Protein AF-A0AA95MJI0-F1 (afdb_monomer)

Mean predicted aligned error: 18.69 Å

Solvent-accessible surface area (backbone atoms only — not comparable to full-atom values): 8918 Å² total; per-residue (Å²): 135,83,84,77,77,72,81,81,80,76,74,82,80,74,56,76,71,48,75,45,80,79,45,76,45,82,51,100,64,29,37,44,34,32,28,36,36,37,30,70,82,76,51,72,47,74,78,40,80,47,79,44,43,54,64,54,33,59,72,68,74,44,91,50,66,71,57,52,51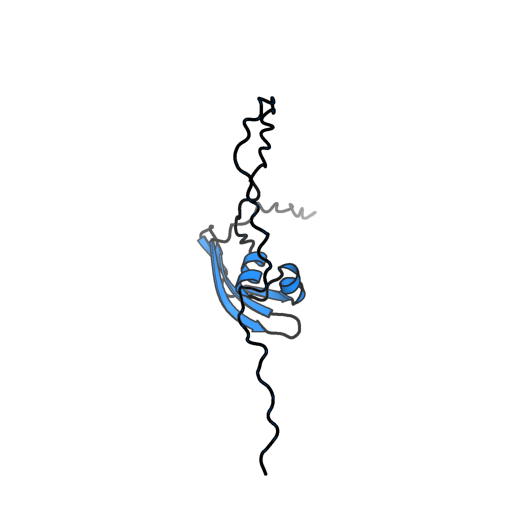,32,53,76,72,66,57,67,83,83,75,68,94,72,74,77,81,77,74,75,80,75,78,86,76,94,80,80,90,81,88,81,83,93,79,91,79,80,87,83,65,92,71,79,81,62,92,70,82,90,75,80,78,82,82,87,80,81,132

Radius of gyration: 30.6 Å; Cα contacts (8 Å, |Δi|>4): 104; chains: 1; bounding box: 104×64×39 Å

Sequence (127 aa):
MSDFMESIDYETGTTIQTFNIIEANENAEGYEVHLDIDLDSGYVLEGVKLNITNDDFAAYETNDIQEVVKYALGFFDQTNGASELNIEEKNMQPKELKNTGTRSQPKQTLKEKYNIDADRAWEDDRL

Secondary structure (DSSP, 8-state):
-------------PPEEEEEEEEEEEETTEEEEEEEEEETTS-EEEEEEEEEEHHHHHHTT---HHHHHHHHTT------S----------------------------TTSS--------------

pLDDT: mean 70.59, std 21.63, range [33.72, 96.0]

Nearest PDB structures (foldseek):
  2czo-assembly1_A  TM=4.381E-01  e=5.762E-02  Saccharomyces cerevisiae
  2v6v-assembly2_B  TM=4.979E-01  e=1.366E-01  Saccharomyces cerevisiae
  2v6v-assembly1_A  TM=4.479E-01  e=9.435E-02  Saccharomyces cerevisiae
  3k7c-assembly2_B  TM=6.059E-01  e=1.111E+00  Campylobacter jejuni
  5gvy-assembly1_B  TM=5.449E-01  e=7.506E+00  Oryza sativa Indica Group

Structure (mmCIF, N/CA/C/O backbone):
data_AF-A0AA95MJI0-F1
#
_entry.id   AF-A0AA95MJI0-F1
#
loop_
_atom_site.group_PDB
_atom_site.id
_atom_site.type_symbol
_atom_site.label_atom_id
_atom_site.label_alt_id
_atom_site.label_comp_id
_atom_site.label_asym_id
_atom_site.label_entity_id
_atom_site.label_seq_id
_atom_site.pdbx_PDB_ins_code
_atom_site.Cartn_x
_atom_site.Cartn_y
_atom_site.Cartn_z
_atom_site.occupancy
_atom_site.B_iso_or_equiv
_atom_site.auth_seq_id
_atom_site.auth_comp_id
_atom_site.auth_asym_id
_atom_site.auth_atom_id
_atom_site.pdbx_PDB_model_num
ATOM 1 N N . MET A 1 1 ? 43.738 2.446 8.921 1.00 48.22 1 MET A N 1
ATOM 2 C CA . MET A 1 1 ? 43.104 2.473 7.591 1.00 48.22 1 MET A CA 1
ATOM 3 C C . MET A 1 1 ? 41.699 2.977 7.836 1.00 48.22 1 MET A C 1
ATOM 5 O O . MET A 1 1 ? 40.972 2.311 8.555 1.00 48.22 1 MET A O 1
ATOM 9 N N . SER A 1 2 ? 41.404 4.211 7.433 1.00 52.25 2 SER A N 1
ATOM 10 C CA . SER A 1 2 ? 40.078 4.805 7.608 1.00 52.25 2 SER A CA 1
ATOM 11 C C . SER A 1 2 ? 39.218 4.339 6.444 1.00 52.25 2 SER A C 1
ATOM 13 O O . SER A 1 2 ? 39.458 4.774 5.320 1.00 52.25 2 SER A O 1
ATOM 15 N N . ASP A 1 3 ? 38.278 3.434 6.705 1.00 54.94 3 ASP A N 1
ATOM 16 C CA . ASP A 1 3 ? 37.191 3.139 5.775 1.00 54.94 3 ASP A CA 1
ATOM 17 C C . ASP A 1 3 ? 36.357 4.414 5.621 1.00 54.94 3 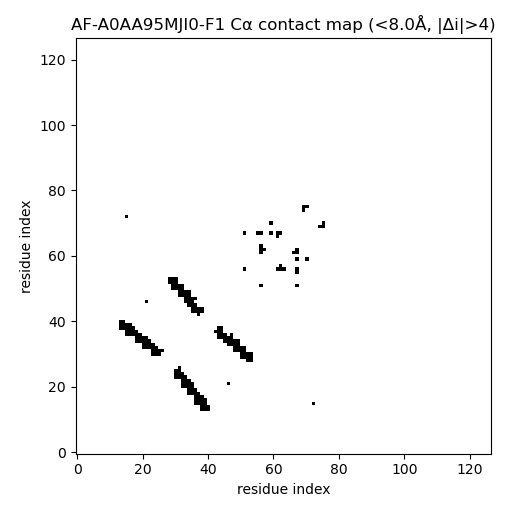ASP A C 1
ATOM 19 O O . ASP A 1 3 ? 35.555 4.775 6.483 1.00 54.94 3 ASP A O 1
ATOM 23 N N . PHE A 1 4 ? 36.622 5.154 4.547 1.00 57.72 4 PHE A N 1
ATOM 24 C CA . PHE A 1 4 ? 35.715 6.174 4.050 1.00 57.72 4 PHE A CA 1
ATOM 25 C C . PHE A 1 4 ? 34.469 5.439 3.555 1.00 57.72 4 PHE A C 1
ATOM 27 O O . PHE A 1 4 ? 34.466 4.888 2.458 1.00 57.72 4 PHE A O 1
ATOM 34 N N . MET A 1 5 ? 33.417 5.402 4.374 1.00 60.78 5 MET A N 1
ATOM 35 C CA . MET A 1 5 ? 32.075 5.169 3.852 1.00 60.78 5 MET A CA 1
ATOM 36 C C . MET A 1 5 ? 31.704 6.416 3.058 1.00 60.78 5 MET A C 1
ATOM 38 O O . MET A 1 5 ? 31.279 7.423 3.619 1.00 60.78 5 MET A O 1
ATOM 42 N N . GLU A 1 6 ? 31.978 6.379 1.760 1.00 62.66 6 GLU A N 1
ATOM 43 C CA . GLU A 1 6 ? 31.412 7.325 0.811 1.00 62.66 6 GLU A CA 1
ATOM 44 C C . GLU A 1 6 ? 29.887 7.275 0.996 1.00 62.66 6 GLU A C 1
ATOM 46 O O . GLU A 1 6 ? 29.290 6.197 0.918 1.00 62.66 6 GLU A O 1
ATOM 51 N N . SER A 1 7 ? 29.269 8.405 1.364 1.00 67.00 7 SER A N 1
ATOM 52 C CA . SER A 1 7 ? 27.808 8.502 1.404 1.00 67.00 7 SER A CA 1
ATOM 53 C C . SER A 1 7 ? 27.309 8.153 0.013 1.00 67.00 7 SER A C 1
ATOM 55 O O . SER A 1 7 ? 27.592 8.869 -0.944 1.00 67.00 7 SER A O 1
ATOM 57 N N . ILE A 1 8 ? 26.610 7.028 -0.105 1.00 65.94 8 ILE A N 1
ATOM 58 C CA . ILE A 1 8 ? 25.930 6.678 -1.342 1.00 65.94 8 ILE A CA 1
ATOM 59 C C . ILE A 1 8 ? 24.742 7.629 -1.433 1.00 65.94 8 ILE A C 1
ATOM 61 O O . ILE A 1 8 ? 23.734 7.446 -0.749 1.00 65.94 8 ILE A O 1
ATOM 65 N N . ASP A 1 9 ? 24.892 8.674 -2.238 1.00 60.41 9 ASP A N 1
ATOM 66 C CA . ASP A 1 9 ? 23.786 9.532 -2.633 1.00 60.41 9 ASP A CA 1
ATOM 67 C C . ASP A 1 9 ? 22.912 8.722 -3.597 1.00 60.41 9 ASP A C 1
ATOM 69 O O . ASP A 1 9 ? 23.198 8.600 -4.788 1.00 60.41 9 ASP A O 1
ATOM 73 N N . TYR A 1 10 ? 21.875 8.081 -3.060 1.00 64.12 10 TYR A N 1
ATOM 74 C CA . TYR A 1 10 ? 20.875 7.405 -3.876 1.00 64.12 10 TYR A CA 1
ATOM 75 C C . TYR A 1 10 ? 20.063 8.464 -4.626 1.00 64.12 10 TYR A C 1
ATOM 77 O O . TYR A 1 10 ? 19.357 9.269 -4.017 1.00 64.12 10 TYR A O 1
ATOM 85 N N . GLU A 1 11 ? 20.167 8.467 -5.952 1.00 59.75 11 GLU A N 1
ATOM 86 C CA . GLU A 1 11 ? 19.274 9.245 -6.806 1.00 59.75 11 GLU A CA 1
ATOM 87 C C . GLU A 1 11 ? 17.830 8.724 -6.642 1.00 59.75 11 GLU A C 1
ATOM 89 O O . GLU A 1 11 ? 17.612 7.537 -6.386 1.00 59.75 11 GLU A O 1
ATOM 94 N N . THR A 1 12 ? 16.844 9.624 -6.699 1.00 71.50 12 THR A N 1
ATOM 95 C CA . THR A 1 12 ? 15.435 9.340 -6.366 1.00 71.50 12 THR A CA 1
ATOM 96 C C . THR A 1 12 ? 14.878 8.101 -7.071 1.00 71.50 12 THR A C 1
ATOM 98 O O . THR A 1 12 ? 15.168 7.861 -8.241 1.00 71.50 12 THR A O 1
ATOM 101 N N . GLY A 1 13 ? 14.055 7.340 -6.339 1.00 71.81 13 GLY A N 1
ATOM 102 C CA . GLY A 1 13 ? 13.524 6.042 -6.756 1.00 71.81 13 GLY A CA 1
ATOM 103 C C . GLY A 1 13 ? 12.618 6.059 -7.994 1.00 71.81 13 GLY A C 1
ATOM 104 O O . GLY A 1 13 ? 12.271 7.097 -8.549 1.00 71.81 13 GLY A O 1
ATOM 105 N N . THR A 1 14 ? 12.224 4.862 -8.422 1.00 82.75 14 THR A N 1
ATOM 106 C CA . THR A 1 14 ? 11.323 4.629 -9.561 1.00 82.75 14 THR A CA 1
ATOM 107 C C . THR A 1 14 ? 9.855 4.810 -9.157 1.00 82.75 14 THR A C 1
ATOM 109 O O . THR A 1 14 ? 9.461 4.454 -8.047 1.00 82.75 14 THR A O 1
ATOM 112 N N . THR A 1 15 ? 9.043 5.377 -10.052 1.00 89.25 15 THR A N 1
ATOM 113 C CA . THR A 1 15 ? 7.597 5.528 -9.845 1.00 89.25 15 THR A CA 1
ATOM 114 C C . THR A 1 15 ? 6.896 4.171 -9.880 1.00 89.25 15 THR A C 1
ATOM 116 O O . THR A 1 15 ? 7.281 3.276 -10.635 1.00 89.25 15 THR A O 1
ATOM 119 N N . ILE A 1 16 ? 5.846 4.027 -9.073 1.00 91.06 16 ILE A N 1
ATOM 120 C CA . ILE A 1 16 ? 4.976 2.852 -9.100 1.00 91.06 16 ILE A CA 1
ATOM 121 C C . ILE A 1 16 ? 4.037 2.966 -10.301 1.00 91.06 16 ILE A C 1
ATOM 123 O O . ILE A 1 16 ? 3.348 3.973 -10.460 1.00 91.06 16 ILE A O 1
ATOM 127 N N . GLN A 1 17 ? 3.998 1.931 -11.135 1.00 90.06 17 GLN A N 1
ATOM 128 C CA . GLN A 1 17 ? 3.103 1.858 -12.284 1.00 90.06 17 GLN A CA 1
ATOM 129 C C . GLN A 1 17 ? 1.741 1.299 -11.873 1.00 90.06 17 GLN A C 1
ATOM 131 O O . GLN A 1 17 ? 0.705 1.924 -12.106 1.00 90.06 17 GLN A O 1
ATOM 136 N N . THR A 1 18 ? 1.752 0.128 -11.242 1.00 91.31 18 THR A N 1
ATOM 137 C CA . THR A 1 18 ? 0.559 -0.581 -10.782 1.00 91.31 18 THR A CA 1
ATOM 138 C C . THR A 1 18 ? 0.831 -1.277 -9.460 1.00 91.31 18 THR A C 1
ATOM 140 O O . THR A 1 18 ? 1.974 -1.534 -9.087 1.00 91.31 18 THR A O 1
ATOM 143 N N . PHE A 1 19 ? -0.240 -1.570 -8.733 1.00 93.50 19 PHE A N 1
ATOM 144 C CA . PHE A 1 19 ? -0.184 -2.420 -7.556 1.00 93.50 19 PHE A CA 1
ATOM 145 C C . PHE A 1 19 ? -1.401 -3.339 -7.533 1.00 93.50 19 PHE A C 1
ATOM 147 O O . PHE A 1 19 ? -2.461 -3.003 -8.072 1.00 93.50 19 PHE A O 1
ATOM 154 N N . ASN A 1 20 ? -1.251 -4.480 -6.877 1.00 93.75 20 ASN A N 1
ATOM 155 C CA . A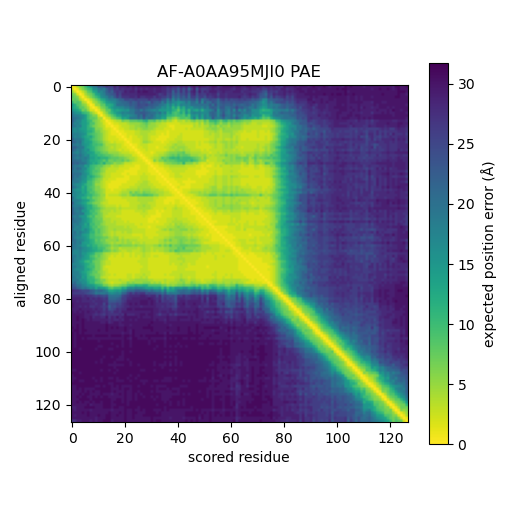SN A 1 20 ? -2.320 -5.432 -6.651 1.00 93.75 20 ASN A CA 1
ATOM 156 C C . ASN A 1 20 ? -2.349 -5.850 -5.180 1.00 93.75 20 ASN A C 1
ATOM 158 O O . ASN A 1 20 ? -1.309 -6.154 -4.605 1.00 93.75 20 ASN A O 1
ATOM 162 N N . ILE A 1 21 ? -3.541 -5.885 -4.584 1.00 94.06 21 ILE A N 1
ATOM 163 C CA . ILE A 1 21 ? -3.735 -6.385 -3.220 1.00 94.06 21 ILE A CA 1
ATOM 164 C C . ILE A 1 21 ? -3.980 -7.887 -3.305 1.00 94.06 21 ILE A C 1
ATOM 166 O O . ILE A 1 21 ? -4.992 -8.331 -3.845 1.00 94.06 21 ILE A O 1
ATOM 170 N N . ILE A 1 22 ? -3.043 -8.662 -2.772 1.00 94.69 22 ILE A N 1
ATOM 171 C CA . ILE A 1 22 ? -3.113 -10.126 -2.730 1.00 94.69 22 ILE A CA 1
ATOM 172 C C . ILE A 1 22 ? -3.969 -10.566 -1.541 1.00 94.69 22 ILE A C 1
ATOM 174 O O . ILE A 1 22 ? -4.806 -11.459 -1.656 1.00 94.69 22 ILE A O 1
ATOM 178 N N . GLU A 1 23 ? -3.744 -9.933 -0.389 1.00 93.75 23 GLU A N 1
ATOM 179 C CA . GLU A 1 23 ? -4.355 -10.290 0.887 1.00 93.75 23 GLU A CA 1
ATOM 180 C C . GLU A 1 23 ? -4.457 -9.047 1.774 1.00 93.75 23 GLU A C 1
ATOM 182 O O . GLU A 1 23 ? -3.592 -8.172 1.731 1.00 93.75 23 GLU A O 1
ATOM 187 N N . ALA A 1 24 ? -5.506 -8.967 2.586 1.00 93.12 24 ALA A N 1
ATOM 188 C CA . ALA A 1 24 ? -5.650 -7.948 3.613 1.00 93.12 24 ALA A CA 1
ATOM 189 C C . ALA A 1 24 ? -6.196 -8.609 4.879 1.00 93.12 24 ALA A C 1
ATOM 191 O O . ALA A 1 24 ? -7.295 -9.164 4.871 1.00 93.12 24 ALA A O 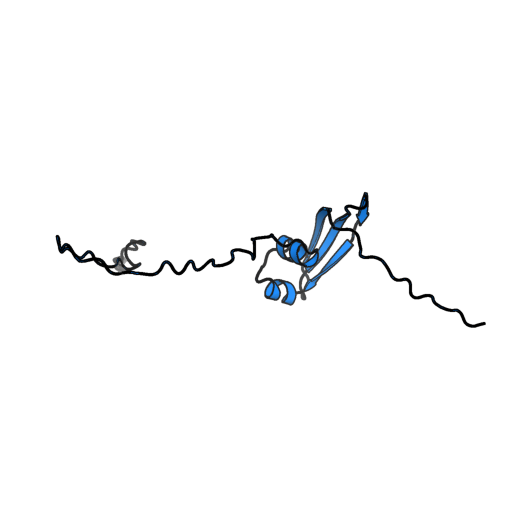1
ATOM 192 N N . ASN A 1 25 ? -5.414 -8.553 5.951 1.00 93.25 25 ASN A N 1
ATOM 193 C CA . ASN A 1 25 ? -5.725 -9.145 7.242 1.00 93.25 25 ASN A CA 1
ATOM 194 C C . ASN A 1 25 ? -5.979 -8.038 8.264 1.00 93.25 25 ASN A C 1
ATOM 196 O O . ASN A 1 25 ? -5.114 -7.204 8.521 1.00 93.25 25 ASN A O 1
ATOM 200 N N . GLU A 1 26 ? -7.172 -8.028 8.847 1.00 92.25 26 GLU A N 1
ATOM 201 C CA . GLU A 1 26 ? -7.527 -7.095 9.914 1.00 92.25 26 GLU A CA 1
ATOM 202 C C . GLU A 1 26 ? -6.920 -7.545 11.247 1.00 92.25 26 GLU A C 1
ATOM 204 O O . GLU A 1 26 ? -7.014 -8.711 11.636 1.00 92.25 26 GLU A O 1
ATOM 209 N N . ASN A 1 27 ? -6.336 -6.593 11.968 1.00 90.06 27 ASN A N 1
ATOM 210 C CA . ASN A 1 27 ? -5.745 -6.766 13.286 1.00 90.06 27 ASN A CA 1
ATOM 211 C C . ASN A 1 27 ? -6.342 -5.740 14.265 1.00 90.06 27 ASN A C 1
ATOM 213 O O . ASN A 1 27 ? -6.990 -4.776 13.875 1.00 90.06 27 ASN A O 1
ATOM 217 N N . ALA A 1 28 ? -6.078 -5.897 15.566 1.00 89.56 28 ALA A N 1
ATOM 218 C CA . ALA A 1 28 ? -6.605 -4.983 16.591 1.00 89.56 28 ALA A CA 1
ATOM 219 C C . ALA A 1 28 ? -6.160 -3.513 16.418 1.00 89.56 28 ALA A C 1
ATOM 221 O O . ALA A 1 28 ? -6.804 -2.606 16.940 1.00 89.56 28 ALA A O 1
ATOM 222 N N . GLU A 1 29 ? -5.059 -3.283 15.702 1.00 88.00 29 GLU A N 1
ATOM 223 C CA . GLU A 1 29 ? -4.440 -1.966 15.512 1.00 88.00 29 GLU A CA 1
ATOM 224 C C . GLU A 1 29 ? -4.703 -1.368 14.115 1.00 88.00 29 GLU A C 1
ATOM 226 O O . GLU A 1 29 ? -4.370 -0.206 13.881 1.00 88.00 29 GLU A O 1
ATOM 231 N N . GLY A 1 30 ? -5.318 -2.130 13.199 1.00 90.50 30 GLY A N 1
ATOM 232 C CA . GLY A 1 30 ? -5.558 -1.726 11.811 1.00 90.50 30 GLY A CA 1
ATOM 233 C C . GLY A 1 30 ? -5.538 -2.916 10.846 1.00 90.50 30 GLY A C 1
ATOM 234 O O . GLY A 1 30 ? -6.171 -3.933 11.107 1.00 90.50 30 GLY A O 1
ATOM 235 N N . TYR A 1 31 ? -4.799 -2.808 9.742 1.00 93.06 31 TYR A N 1
ATOM 236 C CA . TYR A 1 31 ? -4.731 -3.803 8.669 1.00 93.06 31 TYR A CA 1
ATOM 237 C C . TYR A 1 31 ? -3.289 -4.135 8.273 1.00 93.06 31 TYR A C 1
ATOM 239 O O . TYR A 1 31 ? -2.438 -3.260 8.138 1.00 93.06 31 TYR A O 1
ATOM 247 N N . GLU A 1 32 ? -3.028 -5.413 8.025 1.00 94.69 32 GLU A N 1
ATOM 248 C CA . GLU A 1 32 ? -1.826 -5.910 7.366 1.00 94.69 32 GLU A CA 1
ATOM 249 C C . GLU A 1 32 ? -2.185 -6.291 5.925 1.00 94.69 32 GLU A C 1
ATOM 251 O O . GLU A 1 32 ? -2.975 -7.205 5.694 1.00 94.69 32 GLU A O 1
ATOM 256 N N . VAL A 1 33 ? -1.626 -5.582 4.948 1.00 94.75 33 VAL A N 1
ATOM 257 C CA . VAL A 1 33 ? -1.937 -5.744 3.523 1.00 94.75 33 VAL A CA 1
ATOM 258 C C . VAL A 1 33 ? -0.726 -6.318 2.793 1.00 94.75 33 VAL A C 1
ATOM 260 O O . VAL A 1 33 ? 0.379 -5.791 2.900 1.00 94.75 33 VAL A O 1
ATOM 263 N N . HIS A 1 34 ? -0.928 -7.388 2.029 1.00 96.00 34 HIS A N 1
ATOM 264 C CA . HIS A 1 34 ? 0.069 -7.948 1.122 1.00 96.00 34 HIS A CA 1
ATOM 265 C C . HIS A 1 34 ? -0.160 -7.453 -0.305 1.00 96.00 34 HIS A C 1
ATOM 267 O O . HIS A 1 34 ? -1.270 -7.541 -0.838 1.00 96.00 34 HIS A O 1
ATOM 273 N N . LEU A 1 35 ? 0.905 -6.939 -0.914 1.00 94.56 35 LEU A N 1
ATOM 274 C CA . LEU A 1 35 ? 0.893 -6.226 -2.181 1.00 94.56 35 LEU A CA 1
ATOM 275 C C . LEU A 1 35 ? 1.933 -6.800 -3.142 1.00 94.56 35 LEU A C 1
ATOM 277 O O . LEU A 1 35 ? 3.070 -7.059 -2.745 1.00 94.56 35 LEU A O 1
ATOM 281 N N . ASP A 1 36 ? 1.557 -6.882 -4.413 1.00 95.44 36 ASP A N 1
ATOM 282 C CA . ASP A 1 36 ? 2.507 -6.933 -5.523 1.00 95.44 36 ASP A CA 1
ATOM 283 C C . ASP A 1 36 ? 2.545 -5.554 -6.187 1.00 95.44 36 ASP A C 1
ATOM 285 O O . ASP A 1 36 ? 1.500 -4.924 -6.374 1.00 95.44 36 ASP A O 1
ATOM 289 N N . ILE A 1 37 ? 3.739 -5.056 -6.502 1.00 94.31 37 ILE A N 1
ATOM 290 C CA . ILE A 1 37 ? 3.955 -3.696 -7.002 1.00 94.31 37 ILE A CA 1
ATOM 291 C C . ILE A 1 37 ? 4.827 -3.744 -8.252 1.00 94.31 37 ILE A C 1
ATOM 293 O O . ILE A 1 37 ? 5.980 -4.170 -8.196 1.00 94.31 37 ILE A O 1
ATOM 297 N N . ASP A 1 38 ? 4.302 -3.225 -9.357 1.00 93.38 38 ASP A N 1
ATOM 298 C CA . ASP A 1 38 ? 5.052 -3.046 -10.595 1.00 93.38 38 ASP A CA 1
ATOM 299 C C . ASP A 1 38 ? 5.658 -1.643 -10.631 1.00 93.38 38 ASP A C 1
ATOM 301 O O . ASP A 1 38 ? 4.968 -0.633 -10.446 1.00 93.38 38 ASP A O 1
ATOM 305 N N . LEU A 1 39 ? 6.960 -1.569 -10.889 1.00 91.94 39 LEU A N 1
ATOM 306 C CA . LEU A 1 39 ? 7.701 -0.318 -10.973 1.00 91.94 39 LEU A CA 1
ATOM 307 C C . LEU A 1 39 ? 7.955 0.050 -12.436 1.00 91.94 39 LEU A C 1
ATOM 309 O O . LEU A 1 39 ? 8.261 -0.809 -13.260 1.00 91.94 39 LEU A O 1
ATOM 313 N N . ASP A 1 40 ? 7.940 1.347 -12.747 1.00 89.94 40 ASP A N 1
ATOM 314 C CA . ASP A 1 40 ? 8.176 1.855 -14.110 1.00 89.94 40 ASP A CA 1
ATOM 315 C C . ASP A 1 40 ? 9.588 1.525 -14.643 1.00 89.94 40 ASP A C 1
ATOM 317 O O . ASP A 1 40 ? 9.846 1.477 -15.842 1.00 89.94 40 ASP A O 1
ATOM 321 N N . SER A 1 41 ? 10.517 1.204 -13.739 1.00 88.69 41 SER A N 1
ATOM 322 C CA . SER A 1 41 ? 11.847 0.673 -14.069 1.00 88.69 41 SER A CA 1
ATOM 323 C C . SER A 1 41 ? 11.843 -0.742 -14.674 1.00 88.69 41 SER A C 1
ATOM 325 O O . SER A 1 41 ? 12.900 -1.222 -15.088 1.00 88.69 41 SER A O 1
ATOM 327 N N . GLY A 1 42 ? 10.690 -1.418 -14.721 1.00 90.19 42 GLY A N 1
ATOM 328 C CA . GLY A 1 42 ? 10.535 -2.790 -15.214 1.00 90.19 42 GLY A CA 1
ATOM 329 C C . GLY A 1 42 ? 10.807 -3.876 -14.168 1.00 90.19 42 GLY A C 1
ATOM 330 O O . GLY A 1 42 ? 10.802 -5.059 -14.506 1.00 90.19 42 GLY A O 1
ATOM 331 N N . TYR A 1 43 ? 11.054 -3.491 -12.914 1.00 91.31 43 TYR A N 1
ATOM 332 C CA . TYR A 1 43 ? 11.143 -4.410 -11.780 1.00 91.31 43 TYR A CA 1
ATOM 333 C C . TYR A 1 43 ? 9.781 -4.587 -11.111 1.00 91.31 43 TYR A C 1
ATOM 335 O O . TYR A 1 43 ? 8.944 -3.687 -11.134 1.00 91.31 43 TYR A O 1
ATOM 343 N N . VAL A 1 44 ? 9.601 -5.735 -10.462 1.00 92.25 44 VAL A N 1
ATOM 344 C CA . VAL A 1 44 ? 8.397 -6.069 -9.699 1.00 92.25 44 VAL A CA 1
ATOM 345 C C . VAL A 1 44 ? 8.803 -6.380 -8.263 1.00 92.25 44 VAL A C 1
ATOM 347 O O . VAL A 1 44 ? 9.794 -7.077 -8.030 1.00 92.25 44 VAL A O 1
ATOM 350 N N . LEU A 1 45 ? 8.060 -5.836 -7.304 1.00 92.44 45 LEU A N 1
ATOM 351 C CA . LEU A 1 45 ? 8.157 -6.185 -5.892 1.00 92.44 45 LEU A CA 1
ATOM 352 C C . LEU A 1 45 ? 7.000 -7.122 -5.558 1.00 92.44 45 LEU A C 1
ATOM 354 O O . LEU A 1 45 ? 5.849 -6.697 -5.586 1.00 92.44 45 LEU A O 1
ATOM 358 N N . GLU A 1 46 ? 7.306 -8.374 -5.237 1.00 94.38 46 GLU A N 1
ATOM 359 C CA . GLU A 1 46 ? 6.294 -9.388 -4.928 1.00 94.38 46 GLU A CA 1
ATOM 360 C C . GLU A 1 46 ? 6.216 -9.660 -3.421 1.00 94.38 46 GLU A C 1
ATOM 362 O O . GLU A 1 46 ? 7.244 -9.732 -2.738 1.00 94.38 46 GLU A O 1
ATOM 367 N N . GLY A 1 47 ? 5.000 -9.836 -2.896 1.00 90.94 47 GLY A N 1
ATOM 368 C CA . GLY A 1 47 ? 4.769 -10.187 -1.490 1.00 90.94 47 GLY A CA 1
ATOM 369 C C . GLY A 1 47 ? 5.190 -9.102 -0.491 1.00 90.94 47 GLY A C 1
ATOM 370 O O . GLY A 1 47 ? 5.634 -9.406 0.620 1.00 90.94 47 GLY A O 1
ATOM 371 N N . VAL A 1 48 ? 5.075 -7.832 -0.878 1.00 93.56 48 VAL A N 1
ATOM 372 C CA . VAL A 1 48 ? 5.369 -6.691 -0.008 1.00 93.56 48 VAL A CA 1
ATOM 373 C C . VAL A 1 48 ? 4.298 -6.584 1.067 1.00 93.56 48 VAL A C 1
ATOM 375 O O . VAL A 1 48 ? 3.107 -6.628 0.779 1.00 93.56 48 VAL A O 1
ATOM 378 N N . LYS A 1 49 ? 4.718 -6.394 2.317 1.00 94.69 49 LYS A N 1
ATOM 379 C CA . LYS A 1 49 ? 3.815 -6.178 3.447 1.00 94.69 49 LYS A CA 1
ATOM 380 C C . LYS A 1 49 ? 3.712 -4.693 3.780 1.00 94.69 49 LYS A C 1
ATOM 382 O O . LYS A 1 49 ? 4.716 -4.066 4.114 1.00 94.69 49 LYS A O 1
ATOM 387 N N . LEU A 1 50 ? 2.495 -4.162 3.735 1.00 94.00 50 LEU A N 1
ATOM 388 C CA . LEU A 1 50 ? 2.136 -2.820 4.175 1.00 94.00 50 LEU A CA 1
ATOM 389 C C . LEU A 1 50 ? 1.284 -2.913 5.444 1.00 94.00 50 LEU A C 1
ATOM 391 O O . LEU A 1 50 ? 0.232 -3.545 5.445 1.00 94.00 50 LEU A O 1
ATOM 395 N N . ASN A 1 51 ? 1.729 -2.256 6.511 1.00 94.44 51 ASN A N 1
ATOM 396 C CA . ASN A 1 51 ? 0.960 -2.136 7.745 1.00 94.44 51 ASN A CA 1
ATOM 397 C C . ASN A 1 51 ? 0.265 -0.780 7.768 1.00 94.44 51 ASN A C 1
ATOM 399 O O . ASN A 1 51 ? 0.925 0.250 7.645 1.00 94.44 51 ASN A O 1
ATOM 403 N N . ILE A 1 52 ? -1.050 -0.806 7.936 1.00 93.38 52 ILE A N 1
ATOM 404 C CA . ILE A 1 52 ? -1.915 0.366 8.004 1.00 93.38 52 ILE A CA 1
ATOM 405 C C . ILE A 1 52 ? -2.537 0.382 9.393 1.00 93.38 52 ILE A C 1
ATOM 407 O O . ILE A 1 52 ? -3.104 -0.616 9.831 1.00 93.38 52 ILE A O 1
ATOM 411 N N . THR A 1 53 ? -2.442 1.499 10.095 1.00 93.75 53 THR A N 1
ATOM 412 C CA . THR A 1 53 ? -3.052 1.668 11.414 1.00 93.75 53 THR A CA 1
ATOM 413 C C . THR A 1 53 ? -4.434 2.300 11.303 1.00 93.75 53 THR A C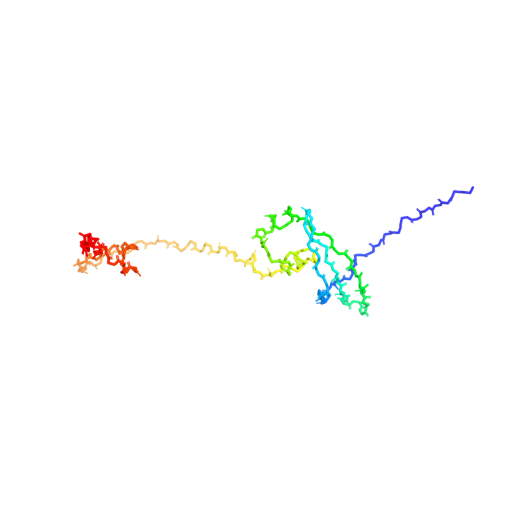 1
ATOM 415 O O . THR A 1 53 ? -4.753 2.961 10.317 1.00 93.75 53 THR A O 1
ATOM 418 N N . ASN A 1 54 ? -5.268 2.145 12.331 1.00 91.88 54 ASN A N 1
ATOM 419 C CA . ASN A 1 54 ? -6.569 2.825 12.392 1.00 91.88 54 ASN A CA 1
ATOM 420 C C . ASN A 1 54 ? -6.452 4.360 12.309 1.00 91.88 54 ASN A C 1
ATOM 422 O O . ASN A 1 54 ? -7.361 5.020 11.803 1.00 91.88 54 ASN A O 1
ATOM 426 N N . ASP A 1 55 ? -5.332 4.922 12.766 1.00 92.19 55 ASP A N 1
ATOM 427 C CA . ASP A 1 55 ? -5.063 6.357 12.668 1.00 92.19 55 ASP A CA 1
ATOM 428 C C . ASP A 1 55 ? -4.860 6.796 11.210 1.00 92.19 55 ASP A C 1
ATOM 430 O O . ASP A 1 55 ? -5.265 7.900 10.853 1.00 92.19 55 ASP A O 1
ATOM 434 N N . ASP A 1 56 ? -4.315 5.930 10.347 1.00 91.44 56 ASP A N 1
ATOM 435 C CA . ASP A 1 56 ? -4.156 6.218 8.916 1.00 91.44 56 ASP A CA 1
ATOM 436 C C . ASP A 1 56 ? -5.521 6.315 8.217 1.00 91.44 56 ASP A C 1
ATOM 438 O O . ASP A 1 56 ? -5.769 7.256 7.465 1.00 91.44 56 ASP A O 1
ATOM 442 N N . PHE A 1 57 ? -6.452 5.404 8.524 1.00 90.06 57 PHE A N 1
ATOM 443 C CA . PHE A 1 57 ? -7.834 5.482 8.024 1.00 90.06 57 PHE A CA 1
ATOM 444 C C . PHE A 1 57 ? -8.513 6.792 8.444 1.00 90.06 57 PHE A C 1
ATOM 446 O O . PHE A 1 57 ? -9.146 7.464 7.628 1.00 90.06 57 PHE A O 1
ATOM 453 N N . ALA A 1 58 ? -8.332 7.196 9.705 1.00 90.19 58 ALA A N 1
ATOM 454 C CA . ALA A 1 58 ? -8.861 8.458 10.210 1.00 90.19 58 ALA A CA 1
ATOM 455 C C . ALA A 1 58 ? -8.198 9.679 9.550 1.00 90.19 58 ALA A C 1
ATOM 457 O O . ALA A 1 58 ? -8.890 10.644 9.233 1.00 90.19 58 ALA A O 1
ATOM 458 N N . ALA A 1 59 ? -6.883 9.639 9.315 1.00 90.06 59 ALA A N 1
ATOM 459 C CA . ALA A 1 59 ? -6.131 10.726 8.689 1.00 90.06 59 ALA A CA 1
ATOM 460 C C . ALA A 1 59 ? -6.551 10.975 7.235 1.00 90.06 59 ALA A C 1
ATOM 462 O O . ALA A 1 59 ? -6.574 12.122 6.789 1.00 90.06 59 ALA A O 1
ATOM 463 N N . TYR A 1 60 ? -6.903 9.911 6.514 1.00 87.12 60 TYR A N 1
ATOM 464 C CA . TYR A 1 60 ? -7.399 9.986 5.141 1.00 87.12 60 TYR A CA 1
ATOM 465 C C . TYR A 1 60 ? -8.928 10.084 5.048 1.00 87.12 60 TYR A C 1
ATOM 467 O O . TYR A 1 60 ? -9.465 10.093 3.945 1.00 87.12 60 TYR A O 1
ATOM 475 N N . GLU A 1 61 ? -9.626 10.161 6.187 1.00 89.31 61 GLU A N 1
ATOM 476 C CA . GLU A 1 61 ? -11.091 10.227 6.284 1.00 89.31 61 GLU A CA 1
ATOM 477 C C . GLU A 1 61 ? -11.812 9.143 5.456 1.00 89.31 61 GLU A C 1
ATOM 479 O O . GLU A 1 61 ? -12.916 9.350 4.948 1.00 89.31 61 GLU A O 1
ATOM 484 N N . THR A 1 62 ? -11.202 7.960 5.337 1.00 87.56 62 THR A N 1
ATOM 485 C CA . THR A 1 62 ? -11.727 6.840 4.548 1.00 87.56 62 THR A CA 1
ATOM 486 C C . THR A 1 62 ? -11.771 5.556 5.369 1.00 87.56 62 THR A C 1
ATOM 488 O O . THR A 1 62 ? -11.025 5.374 6.325 1.00 87.56 62 THR A O 1
ATOM 491 N N . ASN A 1 63 ? -12.673 4.653 4.988 1.00 88.44 63 ASN A N 1
ATOM 492 C CA . ASN A 1 63 ? -12.751 3.289 5.516 1.00 88.44 63 ASN A CA 1
ATOM 493 C C . ASN A 1 63 ? -12.441 2.245 4.428 1.00 88.44 63 ASN A C 1
ATOM 495 O O . ASN A 1 63 ? -12.638 1.052 4.648 1.00 88.44 63 ASN A O 1
ATOM 499 N N . ASP A 1 64 ? -12.012 2.680 3.238 1.00 90.88 64 ASP A N 1
ATOM 500 C CA . ASP A 1 64 ? -11.666 1.796 2.129 1.00 90.88 64 ASP A CA 1
ATOM 5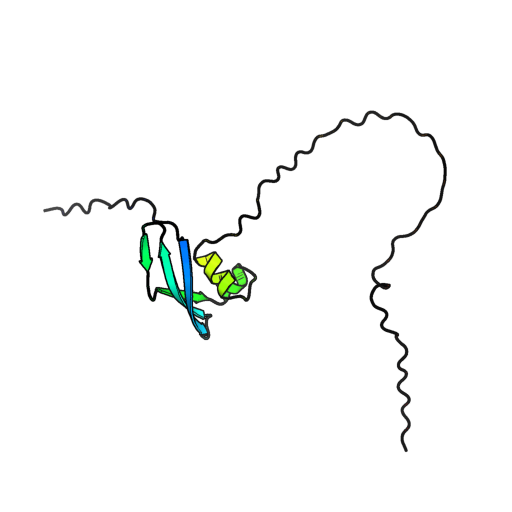01 C C . ASP A 1 64 ? -10.162 1.494 2.149 1.00 90.88 64 ASP A C 1
ATOM 503 O O . ASP A 1 64 ? -9.320 2.378 1.980 1.00 90.88 64 ASP A O 1
ATOM 507 N N . ILE A 1 65 ? -9.821 0.216 2.330 1.00 90.81 65 ILE A N 1
ATOM 508 C CA . ILE A 1 65 ? -8.437 -0.273 2.329 1.00 90.81 65 ILE A CA 1
ATOM 509 C C . ILE A 1 65 ? -7.741 0.096 1.017 1.00 90.81 65 ILE A C 1
ATOM 511 O O . ILE A 1 65 ? -6.582 0.503 1.030 1.00 90.81 65 ILE A O 1
ATOM 515 N N . GLN A 1 66 ? -8.430 -0.012 -0.122 1.00 91.38 66 GLN A N 1
ATOM 516 C CA . GLN A 1 66 ? -7.837 0.301 -1.417 1.00 91.38 66 GLN A CA 1
ATOM 517 C C . GLN A 1 66 ? -7.470 1.785 -1.515 1.00 91.38 66 GLN A C 1
ATOM 519 O O . GLN A 1 66 ? -6.457 2.131 -2.121 1.00 91.38 66 GLN A O 1
ATOM 524 N N . GLU A 1 67 ? -8.276 2.661 -0.923 1.00 91.44 67 GLU A N 1
ATOM 525 C CA . GLU A 1 67 ? -8.035 4.100 -0.913 1.00 91.44 67 GLU A CA 1
ATOM 526 C C . GLU A 1 67 ? -6.861 4.470 0.002 1.00 91.44 67 GLU A C 1
ATOM 528 O O . GLU A 1 67 ? -5.962 5.194 -0.424 1.00 91.44 67 GLU A O 1
ATOM 533 N N . VAL A 1 68 ? -6.776 3.881 1.198 1.00 92.31 68 VAL A N 1
ATOM 534 C CA . VAL A 1 68 ? -5.613 4.085 2.079 1.00 92.31 68 VAL A CA 1
ATOM 535 C C . VAL A 1 68 ? -4.326 3.549 1.452 1.00 92.31 68 VAL A C 1
ATOM 537 O O . VAL A 1 68 ? -3.300 4.226 1.489 1.00 92.31 68 VAL A O 1
ATOM 540 N N . VAL A 1 69 ? -4.366 2.374 0.810 1.00 91.94 69 VAL A N 1
ATOM 541 C CA . VAL A 1 69 ? -3.210 1.825 0.079 1.00 91.94 69 VAL A CA 1
ATOM 542 C C . VAL A 1 69 ? -2.778 2.772 -1.043 1.00 91.94 69 VAL A C 1
ATOM 544 O O . VAL A 1 69 ? -1.584 3.022 -1.195 1.00 91.94 69 VAL A O 1
ATOM 547 N N . LYS A 1 70 ? -3.717 3.350 -1.806 1.00 91.69 70 LYS A N 1
ATOM 548 C CA . LYS A 1 70 ? -3.393 4.357 -2.831 1.00 91.69 70 LYS A CA 1
ATOM 549 C C . LYS A 1 70 ? -2.656 5.545 -2.226 1.00 91.69 70 LYS A C 1
ATOM 551 O O . LYS A 1 70 ? -1.595 5.902 -2.734 1.00 91.69 70 LYS A O 1
ATOM 556 N N . TYR A 1 71 ? -3.173 6.112 -1.136 1.00 90.44 71 TYR A N 1
ATOM 557 C CA . TYR A 1 71 ? -2.528 7.236 -0.460 1.00 90.44 71 TYR A CA 1
ATOM 558 C C . TYR A 1 71 ? -1.137 6.880 0.073 1.00 90.44 71 TYR A C 1
ATOM 560 O O . TYR A 1 71 ? -0.195 7.643 -0.144 1.00 90.44 71 TYR A O 1
ATOM 568 N N . ALA A 1 72 ? -0.976 5.706 0.689 1.00 89.69 72 ALA A N 1
ATOM 569 C CA . ALA A 1 72 ? 0.309 5.221 1.192 1.00 89.69 72 ALA A CA 1
ATOM 570 C C . ALA A 1 72 ? 1.349 5.029 0.074 1.00 89.69 72 ALA A C 1
ATOM 572 O O . ALA A 1 72 ? 2.530 5.319 0.261 1.00 89.69 72 ALA A O 1
ATOM 573 N N . LEU A 1 73 ? 0.909 4.578 -1.104 1.00 90.12 73 LEU A N 1
ATOM 574 C CA . LEU A 1 73 ? 1.752 4.410 -2.291 1.00 90.12 73 LEU A CA 1
ATOM 575 C C . LEU A 1 73 ? 1.923 5.705 -3.108 1.00 90.12 73 LEU A C 1
ATOM 577 O O . LEU A 1 73 ? 2.636 5.712 -4.110 1.00 90.12 73 LEU A O 1
ATOM 581 N N . GLY A 1 74 ? 1.302 6.810 -2.688 1.00 87.44 74 GLY A N 1
ATOM 582 C CA . GLY A 1 74 ? 1.429 8.113 -3.341 1.00 87.44 74 GLY A CA 1
ATOM 583 C C . GLY A 1 74 ? 0.571 8.292 -4.598 1.00 87.44 74 GLY A C 1
ATOM 584 O O . GLY A 1 74 ? 0.829 9.200 -5.392 1.00 87.44 74 GLY A O 1
ATOM 585 N N . PHE A 1 75 ? -0.454 7.460 -4.793 1.00 85.62 75 PHE A N 1
ATOM 586 C CA . PHE A 1 75 ? -1.476 7.676 -5.814 1.00 85.62 75 PHE A CA 1
ATOM 587 C C . PHE A 1 75 ? -2.480 8.711 -5.315 1.00 85.62 75 PHE A C 1
ATOM 589 O O . PHE A 1 75 ? -3.422 8.393 -4.593 1.00 85.62 75 PHE A O 1
ATOM 596 N N . PHE A 1 76 ? -2.282 9.958 -5.724 1.00 81.38 76 PHE A N 1
ATOM 597 C CA . PHE A 1 76 ? -3.231 11.034 -5.470 1.00 81.38 76 PHE A CA 1
ATOM 598 C C . PHE A 1 76 ? -4.011 11.316 -6.748 1.00 81.38 76 PHE A C 1
ATOM 600 O O . PHE A 1 76 ? -3.412 11.590 -7.793 1.00 81.38 76 PHE A O 1
ATOM 607 N N . ASP A 1 77 ? -5.342 11.281 -6.672 1.00 71.81 77 ASP A N 1
ATOM 608 C CA . ASP A 1 77 ? -6.166 11.804 -7.754 1.00 71.81 77 ASP A CA 1
ATOM 609 C C . ASP A 1 77 ? -5.807 13.280 -7.945 1.00 71.81 77 ASP A C 1
ATOM 611 O O . ASP A 1 77 ? -5.981 14.114 -7.053 1.00 71.81 77 ASP A O 1
ATOM 615 N N . GLN A 1 78 ? -5.273 13.617 -9.119 1.00 58.50 78 GLN A N 1
ATOM 616 C CA . GLN A 1 78 ? -5.019 14.997 -9.515 1.00 58.50 78 GLN A CA 1
ATOM 617 C C . GLN A 1 78 ? -6.354 15.694 -9.801 1.00 58.50 78 GLN A C 1
ATOM 619 O O . GLN A 1 78 ? -6.664 16.058 -10.934 1.00 58.50 78 GLN A O 1
ATOM 624 N N . THR A 1 79 ? -7.176 15.926 -8.780 1.00 52.38 79 THR A N 1
ATOM 625 C CA . THR A 1 79 ? -8.223 16.940 -8.870 1.00 52.38 79 THR A CA 1
ATOM 626 C C . THR A 1 79 ? -7.544 18.301 -8.772 1.00 52.38 79 THR A C 1
ATOM 628 O O . THR A 1 79 ? -7.433 18.880 -7.698 1.00 52.38 79 THR A O 1
ATOM 631 N N . ASN A 1 80 ? -7.005 18.747 -9.908 1.00 46.97 80 ASN A N 1
ATOM 632 C CA . ASN A 1 80 ? -6.487 20.077 -10.226 1.00 46.97 80 ASN A CA 1
ATOM 633 C C . ASN A 1 80 ? -6.662 21.132 -9.117 1.00 46.97 80 ASN A C 1
ATOM 635 O O . ASN A 1 80 ? -7.616 21.909 -9.118 1.00 46.97 80 ASN A O 1
ATOM 639 N N . GLY A 1 81 ? -5.669 21.241 -8.234 1.00 48.00 81 GLY A N 1
ATOM 640 C CA . GLY A 1 81 ? -5.459 22.396 -7.356 1.00 48.00 81 GLY A CA 1
ATOM 641 C C . GLY A 1 81 ? -4.904 23.615 -8.105 1.00 48.00 81 GLY A C 1
ATOM 642 O O . GLY A 1 81 ? -4.016 24.292 -7.600 1.00 48.00 81 GLY A O 1
ATOM 643 N N . ALA A 1 82 ? -5.388 23.875 -9.321 1.00 52.97 82 ALA A N 1
ATOM 644 C CA . ALA A 1 82 ? -5.042 25.044 -10.124 1.00 52.97 82 ALA A CA 1
ATOM 645 C C . ALA A 1 82 ? -6.255 25.486 -10.954 1.00 52.97 82 ALA A C 1
ATOM 647 O O . ALA A 1 82 ? -6.257 25.436 -12.180 1.00 52.97 82 ALA A O 1
ATOM 648 N N . SER A 1 83 ? -7.305 25.942 -10.275 1.00 50.69 83 SER A N 1
ATOM 649 C CA . SER A 1 83 ? -8.128 27.010 -10.845 1.00 50.69 83 SER A CA 1
ATOM 650 C C . SER A 1 83 ? -7.774 28.266 -10.072 1.00 50.69 83 SER A C 1
ATOM 652 O O . SER A 1 83 ? -8.314 28.528 -8.999 1.00 50.69 83 SER A O 1
ATOM 654 N N . GLU A 1 84 ? -6.807 29.011 -10.604 1.00 49.31 84 GLU A N 1
ATOM 655 C CA . GLU A 1 84 ? -6.666 30.430 -10.315 1.00 49.31 84 GLU A CA 1
ATOM 656 C C . GLU A 1 84 ? -8.062 31.056 -10.407 1.00 49.31 84 GLU A C 1
ATOM 658 O O . GLU A 1 84 ? -8.704 31.038 -11.462 1.00 49.31 84 GLU A O 1
ATOM 663 N N . LEU A 1 85 ? -8.566 31.584 -9.292 1.00 46.31 85 LEU A N 1
ATOM 664 C CA . LEU A 1 85 ? -9.678 32.520 -9.330 1.00 46.31 85 LEU A CA 1
ATOM 665 C C . LEU A 1 85 ? -9.159 33.780 -10.028 1.00 46.31 85 LEU A C 1
ATOM 667 O O . LEU A 1 85 ? -8.701 34.717 -9.380 1.00 46.31 85 LEU A O 1
ATOM 671 N N . ASN A 1 86 ? -9.217 33.794 -11.361 1.00 47.22 86 ASN A N 1
ATOM 672 C CA . ASN A 1 86 ? -9.136 35.020 -12.139 1.00 47.22 86 ASN A CA 1
ATOM 673 C C . ASN A 1 86 ? -10.389 35.837 -11.819 1.00 47.22 86 ASN A C 1
ATOM 675 O O . ASN A 1 86 ? -11.421 35.736 -12.485 1.00 47.22 86 ASN A O 1
ATOM 679 N N . ILE A 1 87 ? -10.309 36.629 -10.752 1.00 53.78 87 ILE A N 1
ATOM 680 C CA . ILE A 1 87 ? -11.244 37.717 -10.504 1.00 53.78 87 ILE A CA 1
ATOM 681 C C . ILE A 1 87 ? -10.912 38.786 -11.551 1.00 53.78 87 ILE A C 1
ATOM 683 O O . ILE A 1 87 ? -10.130 39.701 -11.307 1.00 53.78 87 ILE A O 1
ATOM 687 N N . GLU A 1 88 ? -11.479 38.660 -12.753 1.00 44.41 88 GLU A N 1
ATOM 688 C CA . GLU A 1 88 ? -11.645 39.823 -13.621 1.00 44.41 88 GLU A CA 1
ATOM 689 C C . GLU A 1 88 ? -12.611 40.777 -12.905 1.00 44.41 88 GLU A C 1
ATOM 691 O O . GLU A 1 88 ? -13.834 40.629 -12.982 1.00 44.41 88 GLU A O 1
ATOM 696 N N . GLU A 1 89 ? -12.069 41.774 -12.202 1.00 50.22 89 GLU A N 1
ATOM 697 C CA . GLU A 1 89 ? -12.800 42.989 -11.850 1.00 50.22 89 GLU A CA 1
ATOM 698 C C . GLU A 1 89 ? -13.212 43.696 -13.150 1.00 50.22 89 GLU A C 1
ATOM 700 O O . GLU A 1 89 ? -12.566 44.625 -13.640 1.00 50.22 89 GLU A O 1
ATOM 705 N N . LYS A 1 90 ? -14.326 43.260 -13.747 1.00 49.44 90 LYS A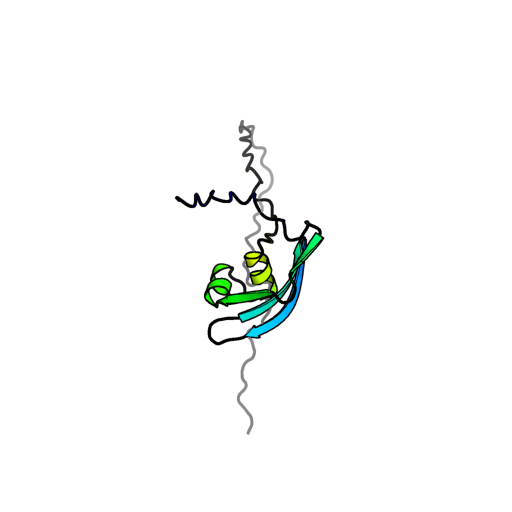 N 1
ATOM 706 C CA . LYS A 1 90 ? -15.023 44.068 -14.744 1.00 49.44 90 LYS A CA 1
ATOM 707 C C . LYS A 1 90 ? -15.647 45.254 -14.025 1.00 49.44 90 LYS A C 1
ATOM 709 O O . LYS A 1 90 ? -16.748 45.172 -13.487 1.00 49.44 90 LYS A O 1
ATOM 714 N N . ASN A 1 91 ? -14.893 46.350 -14.044 1.00 45.38 91 ASN A N 1
ATOM 715 C CA . ASN A 1 91 ? -15.310 47.714 -13.752 1.00 45.38 91 ASN A CA 1
ATOM 716 C C . ASN A 1 91 ? -16.788 47.949 -14.104 1.00 45.38 91 ASN A C 1
ATOM 718 O O . ASN A 1 91 ? -17.162 48.052 -15.275 1.00 45.38 91 ASN A O 1
ATOM 722 N N . MET A 1 92 ? -17.622 48.075 -13.070 1.00 42.81 92 MET A N 1
ATOM 723 C CA . MET A 1 92 ? -18.968 48.621 -13.186 1.00 42.81 92 MET A CA 1
ATOM 724 C C . MET A 1 92 ? -18.873 50.109 -13.538 1.00 42.81 92 MET A C 1
ATOM 726 O O . MET A 1 92 ? -18.398 50.914 -12.740 1.00 42.81 92 MET A O 1
ATOM 730 N N . GLN A 1 93 ? -19.397 50.497 -14.701 1.00 45.16 93 GLN A N 1
ATOM 731 C CA . GLN A 1 93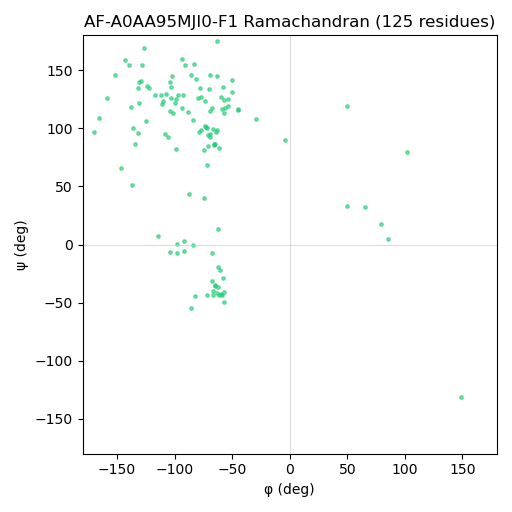 ? -19.971 51.832 -14.877 1.00 45.16 93 GLN A CA 1
ATOM 732 C C . GLN A 1 93 ? -21.500 51.709 -14.948 1.00 45.16 93 GLN A C 1
ATOM 734 O O . GLN A 1 93 ? -22.006 50.886 -15.716 1.00 45.16 93 GLN A O 1
ATOM 739 N N . PRO A 1 94 ? -22.253 52.502 -14.166 1.00 46.53 94 PRO A N 1
ATOM 740 C CA . PRO A 1 94 ? -23.701 52.383 -14.073 1.00 46.53 94 PRO A CA 1
ATOM 741 C C . PRO A 1 94 ? -24.372 53.062 -15.271 1.00 46.53 94 PRO A C 1
ATOM 743 O O . PRO A 1 94 ? -24.152 54.247 -15.518 1.00 46.53 94 PRO A O 1
ATOM 746 N N . LYS A 1 95 ? -25.235 52.341 -15.994 1.00 47.53 95 LYS A N 1
ATOM 747 C CA . LYS A 1 95 ? -26.187 52.948 -16.936 1.00 47.53 95 LYS A CA 1
ATOM 748 C C . LYS A 1 95 ? -27.592 52.387 -16.727 1.00 47.53 95 LYS A C 1
ATOM 750 O O . LYS A 1 95 ? -27.937 51.319 -17.208 1.00 47.53 95 LYS A O 1
ATOM 755 N N . GLU A 1 96 ? -28.327 53.172 -15.947 1.00 34.25 96 GLU A N 1
ATOM 756 C CA . GLU A 1 96 ? -29.758 53.488 -15.988 1.00 34.25 96 GLU A CA 1
ATOM 757 C C . GLU A 1 96 ? -30.808 52.368 -16.085 1.00 34.25 96 GLU A C 1
ATOM 759 O O . GLU A 1 96 ? -30.953 51.648 -17.071 1.00 34.25 96 GLU A O 1
ATOM 764 N N . LEU A 1 97 ? -31.645 52.355 -15.041 1.00 40.81 97 LEU A N 1
ATOM 765 C CA . LEU A 1 97 ? -32.917 51.657 -14.932 1.00 40.81 97 LEU A CA 1
ATOM 766 C C . LEU A 1 97 ? -33.838 51.934 -16.131 1.00 40.81 97 LEU A C 1
ATOM 768 O O . LEU A 1 97 ? -34.200 53.082 -16.393 1.00 40.81 97 LEU A O 1
ATOM 772 N N . LYS A 1 98 ? -34.400 50.865 -16.707 1.00 37.31 98 LYS A N 1
ATOM 773 C CA . LYS A 1 98 ? -35.780 50.892 -17.207 1.00 37.31 98 LYS A CA 1
ATOM 774 C C . LYS A 1 98 ? -36.590 49.767 -16.572 1.00 37.31 98 LYS A C 1
ATOM 776 O O . LYS A 1 98 ? -36.433 48.587 -16.852 1.00 37.31 98 LYS A O 1
ATOM 781 N N . ASN A 1 99 ? -37.429 50.228 -15.660 1.00 35.84 99 ASN A N 1
ATOM 782 C CA . ASN A 1 99 ? -38.428 49.544 -14.865 1.00 35.84 99 ASN A CA 1
ATOM 783 C C . ASN A 1 99 ? -39.478 48.867 -15.765 1.00 35.84 99 ASN A C 1
ATOM 785 O O . ASN A 1 99 ? -40.081 49.572 -16.565 1.00 35.84 99 ASN A O 1
ATOM 789 N N . THR A 1 100 ? -39.751 47.567 -15.601 1.00 35.25 100 THR A N 1
ATOM 790 C CA . THR A 1 100 ? -41.103 46.993 -15.779 1.00 35.25 100 THR A CA 1
ATOM 791 C C . THR A 1 100 ? -41.225 45.656 -15.033 1.00 35.25 100 THR A C 1
ATOM 793 O O . THR A 1 100 ? -40.452 44.738 -15.275 1.00 35.25 100 THR A O 1
ATOM 796 N N . GLY A 1 101 ? -42.236 45.535 -14.165 1.00 33.72 101 GLY A N 1
ATOM 797 C CA . GLY A 1 101 ? -42.867 44.245 -13.851 1.00 33.72 101 GLY A CA 1
ATOM 798 C C . GLY A 1 101 ? -42.486 43.566 -12.533 1.00 33.72 101 GLY A C 1
ATOM 799 O O . GLY A 1 101 ? -41.747 42.592 -12.505 1.00 33.72 101 GLY A O 1
ATOM 800 N N . THR A 1 102 ? -43.086 44.018 -11.437 1.00 38.44 102 THR A N 1
ATOM 801 C CA . THR A 1 102 ? -43.166 43.333 -10.141 1.00 38.44 102 THR A CA 1
ATOM 802 C C . THR A 1 102 ? -43.818 41.946 -10.269 1.00 38.44 102 THR A C 1
ATOM 804 O O . THR A 1 102 ? -44.976 41.880 -10.673 1.00 38.44 102 THR A O 1
ATOM 807 N N . ARG A 1 103 ? -43.157 40.863 -9.827 1.00 34.75 103 ARG A N 1
ATOM 808 C CA . ARG A 1 103 ? -43.806 39.768 -9.067 1.00 34.75 103 ARG A CA 1
ATOM 809 C C . ARG A 1 103 ? -42.775 38.849 -8.404 1.00 34.75 103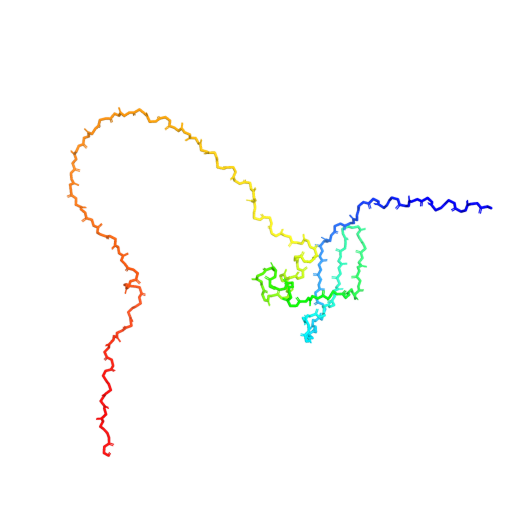 ARG A C 1
ATOM 811 O O . ARG A 1 103 ? -42.113 38.053 -9.056 1.00 34.75 103 ARG A O 1
ATOM 818 N N . SER A 1 104 ? -42.689 38.952 -7.083 1.00 42.03 104 SER A N 1
ATOM 819 C CA . SER A 1 104 ? -41.980 38.030 -6.201 1.00 42.03 104 SER A CA 1
ATOM 820 C C . SER A 1 104 ? -42.512 36.599 -6.342 1.00 42.03 104 SER A C 1
ATOM 822 O O . SER A 1 104 ? -43.726 36.394 -6.289 1.00 42.03 104 SER A O 1
ATOM 824 N N . GLN A 1 105 ? -41.618 35.610 -6.419 1.00 45.09 105 GLN A N 1
ATOM 825 C CA . GLN A 1 105 ? -41.916 34.241 -5.991 1.00 45.09 105 GLN A CA 1
ATOM 826 C C . GLN A 1 105 ? -40.887 33.780 -4.938 1.00 45.09 105 GLN A C 1
ATOM 828 O O . GLN A 1 105 ? -39.704 34.101 -5.063 1.00 45.09 105 GLN A O 1
ATOM 833 N N . PRO A 1 106 ? -41.342 33.124 -3.854 1.00 42.16 106 PRO A N 1
ATOM 834 C CA . PRO A 1 106 ? -40.566 32.904 -2.634 1.00 42.16 106 PRO A CA 1
ATOM 835 C C . PRO A 1 106 ? -39.613 31.699 -2.697 1.00 42.16 106 PRO A C 1
ATOM 837 O O . PRO A 1 106 ? -39.852 30.729 -3.410 1.00 42.16 106 PRO A O 1
ATOM 840 N N . LYS A 1 107 ? -38.562 31.764 -1.863 1.00 42.81 107 LYS A N 1
ATOM 841 C CA . LYS A 1 107 ? -37.672 30.656 -1.471 1.00 42.81 107 LYS A CA 1
ATOM 842 C C . LYS A 1 107 ? -38.488 29.403 -1.126 1.00 42.81 107 LYS A C 1
ATOM 844 O O . LYS A 1 107 ? -39.205 29.409 -0.127 1.00 42.81 107 LYS A O 1
ATOM 849 N N . GLN A 1 108 ? -38.331 28.330 -1.896 1.00 44.94 108 GLN A N 1
ATOM 850 C CA . GLN A 1 108 ? -38.836 27.012 -1.511 1.00 44.94 108 GLN A CA 1
ATOM 851 C C . GLN A 1 108 ? -37.954 26.440 -0.394 1.00 44.94 108 GLN A C 1
ATOM 853 O O . GLN A 1 108 ? -36.731 26.367 -0.514 1.00 44.94 108 GLN A O 1
ATOM 858 N N . THR A 1 109 ? -38.579 26.097 0.729 1.00 48.84 109 THR A N 1
ATOM 859 C CA . THR A 1 109 ? -37.953 25.464 1.891 1.00 48.84 109 THR A CA 1
ATOM 860 C C . THR A 1 109 ? -37.920 23.945 1.706 1.00 48.84 109 THR A C 1
ATOM 862 O O . THR A 1 109 ? -38.828 23.351 1.134 1.00 48.84 109 THR A O 1
ATOM 865 N N . LEU A 1 110 ? -36.866 23.301 2.218 1.00 46.59 110 LEU A N 1
ATOM 866 C CA . LEU A 1 110 ? -36.505 21.882 2.039 1.00 46.59 110 LEU A CA 1
ATOM 867 C C . LEU A 1 110 ? -37.520 20.835 2.574 1.00 46.59 110 LEU A C 1
ATOM 869 O O . LEU A 1 110 ? -37.174 19.665 2.702 1.00 46.59 110 LEU A O 1
ATOM 873 N N . LYS A 1 111 ? -38.754 21.227 2.911 1.00 47.88 111 LYS A N 1
ATOM 874 C CA . LYS A 1 111 ? -39.805 20.346 3.454 1.00 47.88 111 LYS A CA 1
ATOM 875 C C . LYS A 1 111 ? -40.721 19.731 2.387 1.00 47.88 111 LYS A C 1
ATOM 877 O O . LYS A 1 111 ? -41.530 18.881 2.719 1.00 47.88 111 LYS A O 1
ATOM 882 N N . GLU A 1 112 ? -40.572 20.114 1.120 1.00 49.91 112 GLU A N 1
ATOM 883 C CA . GLU A 1 112 ? -41.458 19.687 0.020 1.00 49.91 112 GLU A CA 1
ATOM 884 C C . GLU A 1 112 ? -40.898 18.506 -0.804 1.00 49.91 112 GLU A C 1
ATOM 886 O O . GLU A 1 112 ? -41.521 18.056 -1.759 1.00 49.91 112 GLU A O 1
ATOM 891 N N . LYS A 1 113 ? -39.710 17.984 -0.453 1.00 49.75 113 LYS A N 1
ATOM 892 C CA . LYS A 1 113 ? -39.067 16.870 -1.182 1.00 49.75 113 LYS A CA 1
ATOM 893 C C . LYS A 1 113 ? -39.285 15.487 -0.552 1.00 49.75 113 LYS A C 1
ATOM 895 O O . LYS A 1 113 ? -38.932 14.490 -1.171 1.00 49.75 113 LYS A O 1
ATOM 900 N N . TYR A 1 114 ? -39.876 15.419 0.643 1.00 45.94 114 TYR A N 1
ATOM 901 C CA . TYR A 1 114 ? -40.160 14.167 1.347 1.00 45.94 114 TYR A CA 1
ATOM 902 C C . TYR A 1 114 ? -41.586 14.201 1.909 1.00 45.94 114 TYR A C 1
ATOM 904 O O . TYR A 1 114 ? -41.803 14.592 3.054 1.00 45.94 114 TYR A O 1
ATOM 912 N N . ASN A 1 115 ? -42.558 13.804 1.082 1.00 48.09 115 ASN A N 1
ATOM 913 C CA . ASN A 1 115 ? -43.927 13.502 1.506 1.00 48.09 115 ASN A CA 1
ATOM 914 C C . ASN A 1 115 ? -43.908 12.275 2.429 1.00 48.09 115 ASN A C 1
ATOM 916 O O . ASN A 1 115 ? -44.033 11.141 1.970 1.00 48.09 115 ASN A O 1
ATOM 920 N N . ILE A 1 116 ? -43.700 12.499 3.724 1.00 50.16 116 ILE A N 1
ATOM 921 C CA . ILE A 1 116 ? -43.973 11.506 4.760 1.00 50.16 116 ILE A CA 1
ATOM 922 C C . ILE A 1 116 ? -45.203 12.020 5.498 1.00 50.16 116 ILE A C 1
ATOM 924 O O . ILE A 1 116 ? -45.104 12.893 6.360 1.00 50.16 116 ILE A O 1
ATOM 928 N N . ASP A 1 117 ? -46.362 11.522 5.071 1.00 50.28 117 ASP A N 1
ATOM 929 C CA . ASP A 1 117 ? -47.665 11.835 5.644 1.00 50.28 117 ASP A CA 1
ATOM 930 C C . ASP A 1 117 ? -47.670 11.507 7.142 1.00 50.28 117 ASP A C 1
ATOM 932 O O . ASP A 1 117 ? -47.478 10.364 7.566 1.00 50.28 117 ASP A O 1
ATOM 936 N N . ALA A 1 118 ? -47.870 12.545 7.947 1.00 55.94 118 ALA A N 1
ATOM 937 C CA . ALA A 1 118 ? -47.862 12.503 9.400 1.00 55.94 118 ALA A CA 1
ATOM 938 C C . ALA A 1 118 ? -49.242 12.147 9.983 1.00 55.94 118 ALA A C 1
ATOM 940 O O . ALA A 1 118 ? -49.645 12.762 10.958 1.00 55.94 118 ALA A O 1
ATOM 941 N N . ASP A 1 119 ? -49.944 11.154 9.422 1.00 55.00 119 ASP A N 1
ATOM 942 C CA . ASP A 1 119 ? -51.299 10.769 9.861 1.00 55.00 119 ASP A CA 1
ATOM 943 C C . ASP A 1 119 ? -51.506 9.243 9.941 1.00 55.00 119 ASP A C 1
ATOM 945 O O . ASP A 1 119 ? -52.482 8.688 9.437 1.00 55.00 119 ASP A O 1
ATOM 949 N N . ARG A 1 120 ? -50.609 8.521 10.629 1.00 46.06 120 ARG A N 1
ATOM 950 C CA . ARG A 1 120 ? -50.948 7.184 11.153 1.00 46.06 120 ARG A CA 1
ATOM 951 C C . ARG A 1 120 ? -51.314 7.298 12.628 1.00 46.06 120 ARG A C 1
ATOM 953 O O . ARG A 1 120 ? -50.488 7.055 13.503 1.00 46.06 120 ARG A O 1
ATOM 960 N N . ALA A 1 121 ? -52.567 7.674 12.872 1.00 51.53 121 ALA A N 1
ATOM 961 C CA . ALA A 1 121 ? -53.228 7.468 14.151 1.00 51.53 121 ALA A CA 1
ATOM 962 C C . ALA A 1 121 ? -53.133 5.980 14.532 1.00 51.53 121 ALA A C 1
ATOM 964 O O . ALA A 1 121 ? -53.479 5.100 13.741 1.00 51.53 121 ALA A O 1
ATOM 965 N N . TRP A 1 122 ? -52.610 5.691 15.721 1.00 47.88 122 TRP A N 1
ATOM 966 C CA . TRP A 1 122 ? -52.772 4.387 16.350 1.00 47.88 122 TRP A CA 1
ATOM 967 C C . TRP A 1 122 ? -54.212 4.293 16.852 1.00 47.88 122 TRP A C 1
ATOM 969 O O . TRP A 1 122 ? -54.545 4.879 17.877 1.00 47.88 122 TRP A O 1
ATOM 979 N N . GLU A 1 123 ? -55.066 3.582 16.118 1.00 52.00 123 GLU A N 1
ATOM 980 C CA . GLU A 1 123 ? -56.271 3.009 16.714 1.00 52.00 123 GLU A CA 1
ATOM 981 C C . GLU A 1 123 ? -55.849 1.763 17.496 1.00 52.00 123 GLU A C 1
ATOM 983 O O . GLU A 1 123 ? -55.568 0.695 16.946 1.00 52.00 123 GLU A O 1
ATOM 988 N N . ASP A 1 124 ? -55.714 1.979 18.798 1.00 53.81 124 ASP A N 1
ATOM 989 C CA . ASP A 1 124 ? -55.747 0.968 19.839 1.00 53.81 124 ASP A CA 1
ATOM 990 C C . ASP A 1 124 ? -57.205 0.505 19.970 1.00 53.81 124 ASP A C 1
ATOM 992 O O . ASP A 1 124 ? -58.035 1.245 20.487 1.00 53.81 124 ASP A O 1
ATOM 996 N N . ASP A 1 125 ? -57.536 -0.650 19.389 1.00 52.19 125 ASP A N 1
ATOM 997 C CA . ASP A 1 125 ? -58.719 -1.438 19.756 1.00 52.19 125 ASP A CA 1
ATOM 998 C C . ASP A 1 125 ? -58.676 -2.814 19.069 1.00 52.19 125 ASP A C 1
ATOM 1000 O O . ASP A 1 125 ? -59.083 -2.998 17.917 1.00 52.19 125 ASP A O 1
ATOM 1004 N N . ARG A 1 126 ? -58.189 -3.825 19.795 1.00 48.75 126 ARG A N 1
ATOM 1005 C CA . ARG A 1 126 ? -58.606 -5.220 19.590 1.00 48.75 126 ARG A CA 1
ATOM 1006 C C . ARG A 1 126 ? -58.846 -5.880 20.941 1.00 48.75 126 ARG A C 1
ATOM 1008 O O . ARG A 1 126 ? -57.905 -6.286 21.621 1.00 48.75 126 ARG A O 1
ATOM 1015 N N . LEU A 1 127 ? -60.133 -5.938 21.278 1.00 54.12 127 LEU A N 1
ATOM 1016 C CA . LEU A 1 127 ? -60.765 -6.962 22.113 1.00 54.12 127 LEU A CA 1
ATOM 1017 C C . LEU A 1 127 ? -60.375 -8.381 21.674 1.00 54.12 127 LEU A C 1
ATOM 1019 O O . LEU A 1 127 ? -60.269 -8.610 20.444 1.00 54.12 127 LEU A O 1
#

Foldseek 3Di:
DDPPPPPPPDDDDFAWDDKDWPDWDADPFGIWTFMWTQTPVRDIDHRDIDDDGPVLCVVQVHPDPVVSVCVVSPNDDCPPPDPDPPPPPPDDDDDDDDDDDDDDDDDDDPPPPDPPPPDPDDPPDDD